Protein AF-A0A432YJM3-F1 (afdb_monomer_lite)

Sequence (78 aa):
MRKLLLLLIFGGVAFQYYNRDQQIDMTPNVNLNDWAVKLTQLSSNNKKDSEKLVCPNGHYVSVNYDLSEATCRQRTQL

Structure (mmCIF, N/CA/C/O backbone):
data_AF-A0A432YJM3-F1
#
_entry.id   AF-A0A432YJM3-F1
#
loop_
_atom_site.group_PDB
_atom_site.id
_atom_site.type_symbol
_atom_site.label_atom_id
_atom_site.label_alt_id
_atom_site.label_comp_id
_atom_site.label_asym_id
_atom_site.label_entity_id
_atom_site.label_seq_id
_atom_site.pdbx_PDB_ins_code
_atom_site.Cartn_x
_atom_site.Cartn_y
_atom_site.Cartn_z
_atom_site.occupancy
_atom_site.B_iso_or_equiv
_atom_site.auth_seq_id
_atom_site.auth_comp_id
_atom_site.auth_asym_id
_atom_site.auth_atom_id
_atom_site.pdbx_PDB_model_num
ATOM 1 N N . MET A 1 1 ? -43.153 -27.260 41.175 1.00 60.50 1 MET A N 1
ATOM 2 C CA . MET A 1 1 ? -41.677 -27.152 41.256 1.00 60.50 1 MET A CA 1
ATOM 3 C C . MET A 1 1 ? -40.953 -27.398 39.925 1.00 60.50 1 MET A C 1
ATOM 5 O O . MET A 1 1 ? -40.198 -26.533 39.514 1.00 60.50 1 MET A O 1
ATOM 9 N N . ARG A 1 2 ? -41.199 -28.499 39.193 1.00 66.75 2 ARG A N 1
ATOM 10 C CA . ARG A 1 2 ? -40.454 -28.842 37.952 1.00 66.75 2 ARG A CA 1
ATOM 11 C C . ARG A 1 2 ? -40.560 -27.821 36.799 1.00 66.75 2 ARG A C 1
ATOM 13 O O . ARG A 1 2 ? -39.613 -27.653 36.045 1.00 66.75 2 ARG A O 1
ATOM 20 N N . LYS A 1 3 ? -41.690 -27.111 36.688 1.00 66.12 3 LYS A N 1
ATOM 21 C CA . LYS A 1 3 ? -41.931 -26.097 35.639 1.00 66.12 3 LYS A CA 1
ATOM 22 C C . LYS A 1 3 ? -41.083 -24.826 35.807 1.00 66.12 3 LYS A C 1
ATOM 24 O O . LYS A 1 3 ? -40.719 -24.213 34.814 1.00 66.12 3 LYS A O 1
ATOM 29 N N . LEU A 1 4 ? -40.736 -24.465 37.046 1.00 72.06 4 LEU A N 1
ATOM 30 C CA . LEU A 1 4 ? -39.941 -23.267 37.339 1.00 72.06 4 LEU A CA 1
ATOM 31 C C . LEU A 1 4 ? -38.478 -23.443 36.899 1.00 72.06 4 LEU A C 1
ATOM 33 O O . LEU A 1 4 ? -37.852 -22.518 36.397 1.00 72.06 4 LEU A O 1
ATOM 37 N N . LEU A 1 5 ? -37.963 -24.666 37.040 1.00 70.94 5 LEU A N 1
ATOM 38 C CA . LEU A 1 5 ? -36.578 -25.012 36.730 1.00 70.94 5 LEU A CA 1
ATOM 39 C C . LEU A 1 5 ? -36.304 -24.955 35.217 1.00 70.94 5 LEU A C 1
ATOM 41 O O . LEU A 1 5 ? -35.250 -2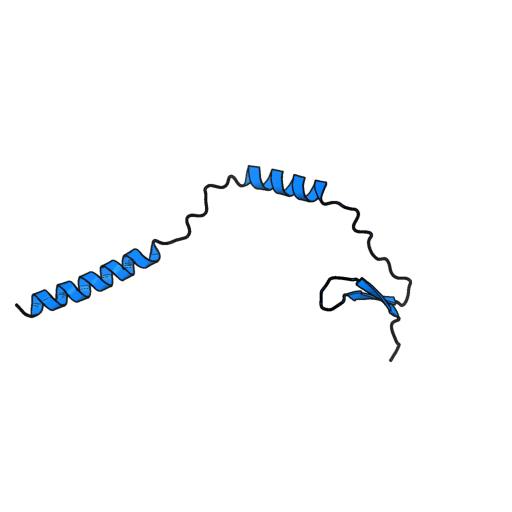4.492 34.797 1.00 70.94 5 LEU A O 1
ATOM 45 N N . LEU A 1 6 ? -37.288 -25.335 34.394 1.00 73.38 6 LEU A N 1
ATOM 46 C CA . LEU A 1 6 ? -37.185 -25.234 32.935 1.00 73.38 6 LEU A CA 1
ATOM 47 C C . LEU A 1 6 ? -37.148 -23.775 32.457 1.00 73.38 6 LEU A C 1
ATOM 49 O O . LEU A 1 6 ? -36.348 -23.447 31.588 1.00 73.38 6 LEU A O 1
ATOM 53 N N . LEU A 1 7 ? -37.949 -22.886 33.052 1.00 74.94 7 LEU A N 1
ATOM 54 C CA . LEU A 1 7 ? -37.965 -21.466 32.675 1.00 74.94 7 LEU A CA 1
ATOM 55 C C . LEU A 1 7 ? -36.625 -20.768 32.946 1.00 74.94 7 LEU A C 1
ATOM 57 O O . LEU A 1 7 ? -36.201 -19.940 32.144 1.00 74.94 7 LEU A O 1
ATOM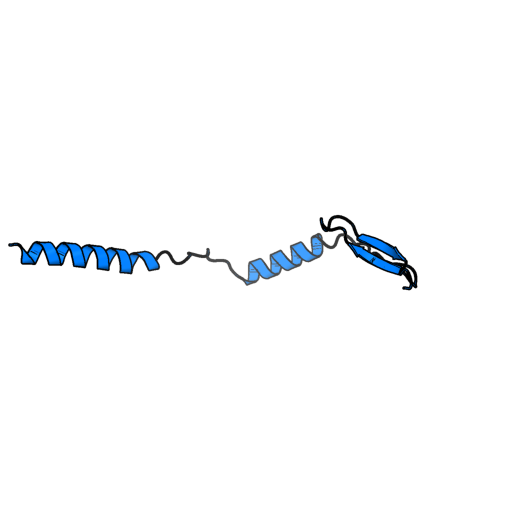 61 N N . LEU A 1 8 ? -35.928 -21.137 34.025 1.00 75.38 8 LEU A N 1
ATOM 62 C CA . LEU A 1 8 ? -34.608 -20.581 34.342 1.00 75.38 8 LEU A CA 1
ATOM 63 C C . LEU A 1 8 ? -33.529 -21.021 33.344 1.00 75.38 8 LEU A C 1
ATOM 65 O O . LEU A 1 8 ? -32.688 -20.210 32.963 1.00 75.38 8 LEU A O 1
ATOM 69 N N . ILE A 1 9 ? -33.577 -22.272 32.875 1.00 75.44 9 ILE A N 1
ATOM 70 C CA . ILE A 1 9 ? -32.626 -22.779 31.874 1.00 75.44 9 ILE A CA 1
ATOM 71 C C . ILE A 1 9 ? -32.837 -22.061 30.536 1.00 75.44 9 ILE A C 1
ATOM 73 O O . ILE A 1 9 ? -31.885 -21.533 29.965 1.00 75.44 9 ILE A O 1
ATOM 77 N N . PHE A 1 10 ? -34.082 -21.983 30.056 1.00 73.31 10 PHE A N 1
ATOM 78 C CA . PHE A 1 10 ? -34.383 -21.303 28.792 1.00 73.31 10 PHE A CA 1
ATOM 79 C C . PHE A 1 10 ? -34.101 -19.794 28.857 1.00 73.31 10 PHE A C 1
ATOM 81 O O . PHE A 1 10 ? -33.549 -19.237 27.909 1.00 73.31 10 PHE A O 1
ATOM 88 N N . GLY A 1 11 ? -34.405 -19.142 29.984 1.00 72.38 11 GLY A N 1
ATOM 89 C CA . GLY A 1 11 ? -34.092 -17.728 30.195 1.00 72.38 11 GLY A CA 1
ATOM 90 C C . GLY A 1 11 ? -32.587 -17.441 30.211 1.00 72.38 11 GLY A C 1
ATOM 91 O O . GLY A 1 11 ? -32.142 -16.477 29.590 1.00 72.38 11 GLY A O 1
ATOM 92 N N . GLY A 1 12 ? -31.790 -18.301 30.854 1.00 74.50 12 GLY A N 1
ATOM 93 C CA . GLY A 1 12 ? -30.333 -18.152 30.902 1.00 74.50 12 GLY A CA 1
ATOM 94 C C . GLY A 1 12 ? -29.672 -18.253 29.524 1.00 74.50 12 GLY A C 1
ATOM 95 O O . GLY A 1 12 ? -28.829 -17.424 29.184 1.00 74.50 12 GLY A O 1
ATOM 96 N N . VAL A 1 13 ? -30.096 -19.217 28.700 1.00 75.94 13 VAL A N 1
ATOM 97 C CA . VAL A 1 13 ? -29.550 -19.405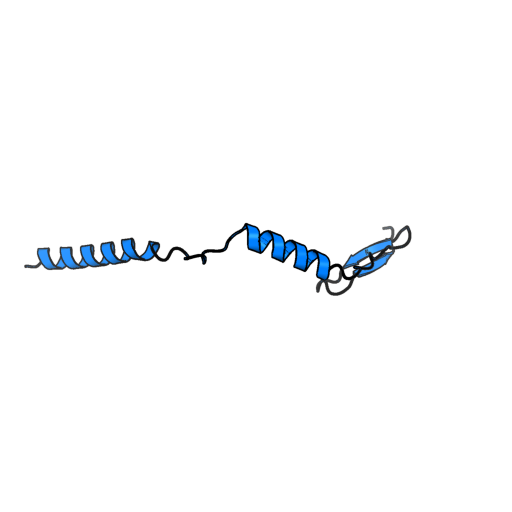 27.344 1.00 75.94 13 VAL A CA 1
ATOM 98 C C . VAL A 1 13 ? -29.947 -18.251 26.415 1.00 75.94 13 VAL A C 1
ATOM 100 O O . VAL A 1 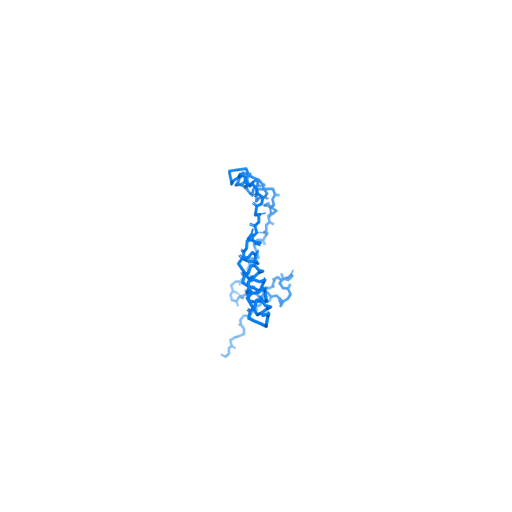13 ? -29.107 -17.759 25.663 1.00 75.94 13 VAL A O 1
ATOM 103 N N . ALA A 1 14 ? -31.188 -17.760 26.500 1.00 71.69 14 ALA A N 1
ATOM 104 C CA . ALA A 1 14 ? -31.639 -16.611 25.712 1.00 71.69 14 ALA A CA 1
ATOM 105 C C . ALA A 1 14 ? -30.888 -15.318 26.082 1.00 71.69 14 ALA A C 1
ATOM 107 O O . ALA A 1 14 ? -30.506 -14.551 25.199 1.00 71.69 14 ALA A O 1
ATOM 108 N N . PHE A 1 15 ? -30.616 -15.103 27.374 1.00 72.06 15 PHE A N 1
ATOM 109 C CA . PHE A 1 15 ? -29.856 -13.944 27.844 1.00 72.06 15 PHE A CA 1
ATOM 110 C C . PHE A 1 15 ? -28.397 -13.970 27.366 1.00 72.06 15 PHE A C 1
ATOM 112 O O . PHE A 1 15 ? -27.861 -12.940 26.959 1.00 72.06 15 PHE A O 1
ATOM 119 N N . GLN A 1 16 ? -27.757 -15.143 27.376 1.00 68.38 16 GLN A N 1
ATOM 120 C CA . GLN A 1 16 ? -26.397 -15.301 26.854 1.00 68.38 16 GLN A CA 1
ATOM 121 C C . GLN A 1 16 ? -26.337 -15.121 25.335 1.00 68.38 16 GLN A C 1
ATOM 123 O O . GLN A 1 16 ? -25.415 -14.475 24.850 1.00 68.38 16 GLN A O 1
ATOM 128 N N . TYR A 1 17 ? -27.313 -15.650 24.591 1.00 70.69 17 TYR A N 1
ATOM 129 C CA . TYR A 1 17 ? -27.387 -15.480 23.138 1.00 70.69 17 TYR A CA 1
ATOM 130 C C . TYR A 1 17 ? -27.548 -14.005 22.751 1.00 70.69 17 TYR A C 1
ATOM 132 O O . TYR A 1 17 ? -26.778 -13.502 21.942 1.00 70.69 17 TYR A O 1
ATOM 140 N N . TYR A 1 18 ? -28.466 -13.284 23.403 1.00 68.38 18 TYR A N 1
ATOM 141 C CA . TYR A 1 18 ? -28.706 -11.865 23.127 1.00 68.38 18 TYR A CA 1
ATOM 142 C C . TYR A 1 18 ? -27.488 -10.972 23.421 1.00 68.38 18 TYR A C 1
ATOM 144 O O . TYR A 1 18 ? -27.205 -10.039 22.676 1.00 68.38 18 TYR A O 1
ATOM 152 N N . ASN A 1 19 ? -26.735 -11.258 24.489 1.00 64.06 19 ASN A N 1
ATOM 153 C CA . ASN A 1 19 ? -25.551 -10.468 24.849 1.00 64.06 19 ASN A CA 1
ATOM 154 C C . ASN A 1 19 ? -24.275 -10.872 24.092 1.00 64.06 19 ASN A C 1
ATOM 156 O O . ASN A 1 19 ? -23.272 -10.167 24.184 1.00 64.06 19 ASN A O 1
ATOM 160 N N . ARG A 1 20 ? -24.281 -11.985 23.346 1.00 60.00 20 ARG A N 1
ATOM 161 C CA . ARG A 1 20 ? -23.104 -12.452 22.598 1.00 60.00 20 ARG A CA 1
ATOM 162 C C . ARG A 1 20 ? -22.827 -11.609 21.352 1.00 60.00 20 ARG A C 1
ATOM 164 O O . ARG A 1 20 ? -21.665 -11.421 21.012 1.00 60.00 20 ARG A O 1
ATOM 171 N N . ASP A 1 21 ? -23.866 -11.058 20.727 1.00 56.31 21 ASP A N 1
ATOM 172 C CA . ASP A 1 21 ? -23.738 -10.201 19.540 1.00 56.31 21 ASP A CA 1
ATOM 173 C C . ASP A 1 21 ? -23.328 -8.753 19.859 1.00 56.31 21 ASP A C 1
ATOM 175 O O . ASP A 1 21 ? -22.978 -8.008 18.951 1.00 56.31 21 ASP A O 1
ATOM 179 N N . GLN A 1 22 ? -23.317 -8.326 21.130 1.00 56.03 22 GLN A N 1
ATOM 180 C CA . GLN A 1 22 ? -22.891 -6.966 21.501 1.00 56.03 22 GLN A CA 1
ATOM 181 C C . GLN A 1 22 ? -21.369 -6.784 21.587 1.00 56.03 22 GLN A C 1
ATOM 183 O O . GLN A 1 22 ? -20.900 -5.675 21.834 1.00 56.03 22 GLN A O 1
ATOM 188 N N . GLN A 1 23 ? -20.581 -7.827 21.317 1.00 53.88 23 GLN A N 1
ATOM 189 C CA . GLN A 1 23 ? -19.129 -7.718 21.161 1.00 53.88 23 GLN A CA 1
ATOM 190 C C . GLN A 1 23 ? -18.749 -7.217 19.750 1.00 53.88 23 GLN A C 1
ATOM 192 O O . GLN A 1 23 ? -17.825 -7.727 19.123 1.00 53.88 23 GLN A O 1
ATOM 197 N N . ILE A 1 24 ? -19.497 -6.235 19.237 1.00 56.53 24 ILE A N 1
ATOM 198 C CA . ILE A 1 24 ? -19.241 -5.572 17.957 1.00 56.53 24 ILE A CA 1
ATOM 199 C C . ILE A 1 24 ? -18.003 -4.702 18.152 1.00 56.53 24 ILE A C 1
ATOM 201 O O . ILE A 1 24 ? -17.979 -3.858 19.049 1.00 56.53 24 ILE A O 1
ATOM 205 N N . ASP A 1 25 ? -16.980 -4.961 17.341 1.00 55.50 25 ASP A N 1
ATOM 206 C CA . ASP A 1 25 ? -15.677 -4.306 17.352 1.00 55.50 25 ASP A CA 1
ATOM 207 C C . ASP A 1 25 ? -15.787 -2.811 17.657 1.00 55.50 25 ASP A C 1
ATOM 209 O O . ASP A 1 25 ? -16.219 -2.008 16.826 1.00 55.50 25 ASP A O 1
ATOM 213 N N . MET A 1 26 ? -15.363 -2.424 18.863 1.00 53.50 26 MET A N 1
ATOM 214 C CA . MET A 1 26 ? -15.088 -1.031 19.179 1.00 53.50 26 MET A CA 1
ATOM 215 C C . MET A 1 26 ? -13.875 -0.616 18.350 1.00 53.50 26 MET A C 1
ATOM 217 O O . MET A 1 26 ? -12.738 -0.652 18.821 1.00 53.50 26 MET A O 1
ATOM 221 N N . THR A 1 27 ? -14.096 -0.246 17.090 1.00 58.50 27 THR A N 1
ATOM 222 C CA . THR A 1 27 ? -13.062 0.432 16.320 1.00 58.50 27 THR A CA 1
ATOM 223 C C . THR A 1 27 ? -12.758 1.732 17.060 1.00 58.50 27 THR A C 1
ATOM 225 O O . THR A 1 27 ? -13.693 2.493 17.338 1.00 58.50 27 THR A O 1
ATOM 228 N N . PRO A 1 28 ? -11.494 1.982 17.439 1.00 62.34 28 PRO A N 1
ATOM 229 C CA . PRO A 1 28 ? -11.140 3.170 18.198 1.00 62.34 28 PRO A CA 1
ATOM 230 C C . PRO A 1 28 ? -11.604 4.418 17.446 1.00 62.34 28 PRO A C 1
ATOM 232 O O . PRO A 1 28 ? -11.622 4.429 16.217 1.00 62.34 28 PRO A O 1
ATOM 235 N N . ASN A 1 29 ? -11.985 5.465 18.183 1.00 65.25 29 ASN A N 1
ATOM 236 C CA . ASN A 1 29 ? -12.363 6.754 17.610 1.00 65.25 29 ASN A CA 1
ATOM 237 C C . ASN A 1 29 ? -11.169 7.334 16.834 1.00 65.25 29 ASN A C 1
ATOM 239 O O . ASN A 1 29 ? -10.291 7.981 17.405 1.00 65.25 29 ASN A O 1
ATOM 243 N N . VAL A 1 30 ? -11.110 7.037 15.539 1.00 65.50 30 VAL A N 1
ATOM 244 C CA . VAL A 1 30 ? -10.083 7.520 14.626 1.00 65.50 30 VAL A CA 1
ATOM 245 C C . VAL A 1 30 ? -10.672 8.642 13.787 1.00 65.50 30 VAL A C 1
ATOM 247 O O . VAL A 1 30 ? -11.666 8.470 13.087 1.00 65.50 30 VAL A O 1
ATOM 250 N N . ASN A 1 31 ? -10.055 9.820 13.853 1.00 68.94 31 ASN A N 1
ATOM 251 C CA . ASN A 1 31 ? -10.444 10.941 13.011 1.00 68.94 31 ASN A CA 1
ATOM 252 C C . ASN A 1 31 ? -9.930 10.695 11.584 1.00 68.94 31 ASN A C 1
ATOM 254 O O . ASN A 1 31 ? -8.722 10.749 11.344 1.00 68.94 31 ASN A O 1
ATOM 258 N N . LEU A 1 32 ? -10.837 10.419 10.640 1.00 69.31 32 LEU A N 1
ATOM 259 C CA . LEU A 1 32 ? -10.496 10.100 9.246 1.00 69.31 32 LEU A CA 1
ATOM 260 C C . LEU A 1 32 ? -9.610 11.172 8.590 1.00 69.31 32 LEU A C 1
ATOM 262 O O . LEU A 1 32 ? -8.760 10.839 7.765 1.00 69.31 32 LEU A O 1
ATOM 266 N N . ASN A 1 33 ? -9.765 12.439 8.979 1.00 72.75 33 ASN A N 1
ATOM 267 C CA . ASN A 1 33 ? -8.992 13.540 8.406 1.00 72.75 33 ASN A CA 1
ATOM 268 C C . ASN A 1 33 ? -7.511 13.465 8.801 1.00 72.75 33 ASN A C 1
ATOM 270 O O . ASN A 1 33 ? -6.638 13.730 7.978 1.00 72.75 33 ASN A O 1
ATOM 274 N N . ASP A 1 34 ? -7.225 13.048 10.034 1.00 75.19 34 ASP A N 1
ATOM 275 C CA . ASP A 1 34 ? -5.856 12.919 10.540 1.00 75.19 34 ASP A CA 1
ATOM 276 C C . ASP A 1 34 ? -5.131 11.743 9.861 1.00 75.19 34 ASP A C 1
ATOM 278 O O . ASP A 1 34 ? -3.967 11.832 9.463 1.00 75.19 34 ASP A O 1
ATOM 282 N N . TRP A 1 35 ? -5.867 10.657 9.599 1.00 70.75 35 TRP A N 1
ATOM 283 C CA . TRP A 1 35 ? -5.363 9.513 8.839 1.00 70.75 35 TRP A CA 1
ATOM 284 C C . TRP A 1 35 ? -5.131 9.835 7.362 1.00 70.75 35 TRP A C 1
ATOM 286 O O . TRP A 1 35 ? -4.120 9.407 6.809 1.00 70.75 35 TRP A O 1
ATOM 296 N N . ALA A 1 36 ? -6.000 10.621 6.725 1.00 73.06 36 ALA A N 1
ATOM 297 C CA . ALA A 1 36 ? -5.819 11.029 5.332 1.00 73.06 36 ALA A CA 1
ATOM 298 C C . ALA A 1 36 ? -4.537 11.860 5.134 1.00 73.06 36 ALA A C 1
ATOM 300 O O . ALA A 1 36 ? -3.758 11.605 4.208 1.00 73.06 36 ALA A O 1
ATOM 301 N N . VAL A 1 37 ? -4.265 12.806 6.040 1.00 74.19 37 VAL A N 1
ATOM 302 C CA . VAL A 1 37 ? -3.026 13.601 6.024 1.00 74.19 37 VAL A CA 1
ATOM 303 C C . VAL A 1 37 ? -1.807 12.705 6.255 1.00 74.19 37 VAL A C 1
ATOM 305 O O . VAL A 1 37 ? -0.840 12.768 5.491 1.00 74.19 37 VAL A O 1
ATOM 308 N N . LYS A 1 38 ? -1.869 11.806 7.244 1.00 77.69 38 LYS A N 1
ATOM 309 C CA . LYS A 1 38 ? -0.770 10.888 7.573 1.00 77.69 38 LYS A CA 1
ATOM 310 C C . LYS A 1 38 ? -0.449 9.915 6.436 1.00 77.69 38 LYS A C 1
ATOM 312 O O . LYS A 1 38 ? 0.722 9.686 6.143 1.00 77.69 38 LYS A O 1
ATOM 317 N N . LEU A 1 39 ? -1.464 9.378 5.757 1.00 74.12 39 LEU A N 1
ATOM 318 C CA . LEU A 1 39 ? -1.292 8.493 4.600 1.00 74.12 39 LEU A CA 1
ATOM 319 C C . LEU A 1 39 ? -0.671 9.227 3.407 1.00 74.12 39 LEU A C 1
ATOM 321 O O . LEU A 1 39 ? 0.209 8.682 2.744 1.00 74.12 39 LEU A O 1
ATOM 325 N N . THR A 1 40 ? -1.063 10.481 3.175 1.00 72.62 40 THR A N 1
ATOM 326 C CA . THR A 1 40 ? -0.486 11.312 2.107 1.00 72.62 40 THR A CA 1
ATOM 327 C C . THR A 1 40 ? 0.993 11.603 2.376 1.00 72.62 40 THR A C 1
ATOM 329 O O . THR A 1 40 ? 1.831 11.471 1.484 1.00 72.62 40 THR A O 1
ATOM 332 N N . GLN A 1 41 ? 1.347 11.918 3.626 1.00 71.00 41 GLN A N 1
ATOM 333 C CA . GLN A 1 41 ? 2.738 12.122 4.041 1.00 71.00 41 GLN A CA 1
ATOM 334 C C . GLN A 1 41 ? 3.568 10.836 3.942 1.00 71.00 41 GLN A C 1
ATOM 336 O O . GLN A 1 41 ? 4.690 10.870 3.441 1.00 71.00 41 GLN A O 1
ATOM 341 N N . LEU A 1 42 ? 3.017 9.690 4.355 1.00 72.38 42 LEU A N 1
ATOM 342 C CA . LEU A 1 42 ? 3.663 8.384 4.195 1.00 72.38 42 LEU A CA 1
ATOM 343 C C . LEU A 1 42 ? 3.895 8.054 2.717 1.00 72.38 42 LEU A C 1
ATOM 345 O O . LEU A 1 42 ? 4.994 7.643 2.361 1.00 72.38 42 LEU A O 1
ATOM 349 N N . SER A 1 43 ? 2.913 8.289 1.845 1.00 64.06 43 SER A N 1
ATOM 350 C CA . SER A 1 43 ? 3.063 8.063 0.404 1.00 64.06 43 SER A CA 1
ATOM 351 C C . SER A 1 43 ? 4.097 8.997 -0.229 1.00 64.06 43 SER A C 1
ATOM 353 O O . SER A 1 43 ? 4.825 8.570 -1.122 1.00 64.06 43 SER A O 1
ATOM 355 N N . SER A 1 44 ? 4.181 10.253 0.219 1.00 63.91 44 SER A N 1
ATOM 356 C CA . SER A 1 44 ? 5.169 11.210 -0.288 1.00 63.91 44 SER A CA 1
ATOM 357 C C . SER A 1 44 ? 6.588 10.870 0.175 1.00 63.91 44 SER A C 1
ATOM 359 O O . SER A 1 44 ? 7.525 10.975 -0.609 1.00 63.91 44 SER A O 1
ATOM 361 N N . ASN A 1 45 ? 6.752 10.422 1.423 1.00 60.16 45 ASN A N 1
ATOM 362 C CA . ASN A 1 45 ? 8.054 10.045 1.983 1.00 60.16 45 ASN A CA 1
ATOM 363 C C . ASN A 1 45 ? 8.543 8.675 1.489 1.00 60.16 45 ASN A C 1
ATOM 365 O O . ASN A 1 45 ? 9.743 8.416 1.488 1.00 60.16 45 ASN A O 1
ATOM 369 N N . ASN A 1 46 ? 7.627 7.803 1.058 1.00 57.00 46 ASN A N 1
ATOM 370 C CA . ASN A 1 46 ? 7.947 6.483 0.511 1.00 57.00 46 ASN A CA 1
ATOM 371 C C . ASN A 1 46 ? 8.000 6.465 -1.023 1.00 57.00 46 ASN A C 1
ATOM 373 O O . ASN A 1 46 ? 8.154 5.402 -1.622 1.00 57.00 46 ASN A O 1
ATOM 377 N N . LYS A 1 47 ? 7.945 7.640 -1.665 1.00 54.44 47 LYS A N 1
ATOM 378 C CA . LYS A 1 47 ? 8.338 7.823 -3.064 1.00 54.44 47 LYS A CA 1
ATOM 379 C C . LYS A 1 47 ? 9.866 7.729 -3.179 1.00 54.44 47 LYS A C 1
ATOM 381 O O . LYS A 1 47 ? 10.531 8.649 -3.640 1.00 54.44 47 LYS A O 1
ATOM 386 N N . LYS A 1 48 ? 10.434 6.608 -2.727 1.00 56.50 48 LYS A N 1
ATOM 387 C CA . LYS A 1 48 ? 11.686 6.120 -3.294 1.00 56.50 48 LYS A CA 1
ATOM 388 C C . LYS A 1 48 ? 11.381 5.894 -4.760 1.00 56.50 48 LYS A C 1
ATOM 390 O O . LYS A 1 48 ? 10.379 5.246 -5.061 1.00 56.50 48 LYS A O 1
ATOM 395 N N . ASP A 1 49 ? 12.181 6.490 -5.631 1.00 57.53 49 ASP A N 1
ATOM 396 C CA . ASP A 1 49 ? 12.139 6.268 -7.067 1.00 57.53 49 ASP A CA 1
ATOM 397 C C . ASP A 1 49 ? 12.083 4.763 -7.326 1.00 57.53 49 ASP A C 1
ATOM 399 O O . ASP A 1 49 ? 13.090 4.060 -7.278 1.00 57.53 49 ASP A O 1
ATOM 403 N N . SER A 1 50 ? 10.870 4.243 -7.513 1.00 59.44 50 SER A N 1
ATOM 404 C CA . SER A 1 50 ? 10.674 2.898 -8.011 1.00 59.44 50 SER A CA 1
ATOM 405 C C . SER A 1 50 ? 11.094 3.014 -9.459 1.00 59.44 50 SER A C 1
ATOM 407 O O . SER A 1 50 ? 10.321 3.469 -10.304 1.00 59.44 50 SER A O 1
ATOM 409 N N . GLU A 1 51 ? 12.381 2.768 -9.691 1.00 65.19 51 GLU A N 1
ATOM 410 C CA . GLU A 1 51 ? 12.983 2.739 -11.007 1.00 65.19 51 GLU A CA 1
ATOM 411 C C . GLU A 1 51 ? 12.133 1.783 -11.835 1.00 65.19 51 GLU A C 1
ATOM 413 O O . GLU A 1 51 ? 12.108 0.569 -11.624 1.00 65.19 51 GLU A O 1
ATOM 418 N N . LYS A 1 52 ? 11.292 2.370 -12.687 1.00 70.19 52 LYS A N 1
ATOM 419 C CA . LYS A 1 52 ? 10.343 1.612 -13.478 1.00 70.19 52 LYS A CA 1
ATOM 420 C C . LYS A 1 52 ? 11.179 0.737 -14.396 1.00 70.19 52 LYS A C 1
ATOM 422 O O . LYS A 1 52 ? 11.853 1.258 -15.279 1.00 70.19 52 LYS A O 1
ATOM 427 N N . LEU A 1 53 ? 11.120 -0.576 -14.205 1.00 72.69 53 LEU A N 1
ATOM 428 C CA . LEU A 1 53 ? 11.806 -1.509 -15.086 1.00 72.69 53 LEU A CA 1
ATOM 429 C C . LEU A 1 53 ? 11.218 -1.376 -16.502 1.00 72.69 53 LEU A C 1
ATOM 431 O O . LEU A 1 53 ? 10.072 -1.759 -16.750 1.00 72.69 53 LEU A O 1
ATOM 435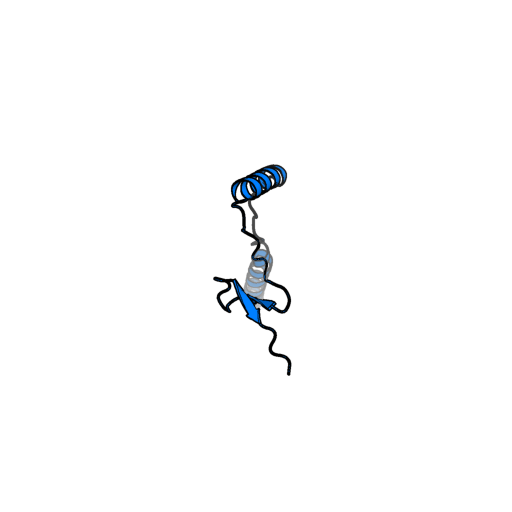 N N . VAL A 1 54 ? 11.988 -0.793 -17.425 1.00 81.38 54 VAL A N 1
ATOM 436 C CA . VAL A 1 54 ? 11.622 -0.648 -18.841 1.00 81.38 54 VAL A CA 1
ATOM 437 C C . VAL A 1 54 ? 12.389 -1.686 -19.648 1.00 81.38 54 VAL A C 1
ATOM 439 O O . VAL A 1 54 ? 13.605 -1.599 -19.796 1.00 81.38 54 VAL A O 1
ATOM 442 N N . CYS A 1 55 ? 11.671 -2.672 -20.182 1.00 84.50 55 CYS A N 1
ATOM 443 C CA . CYS A 1 55 ? 12.268 -3.698 -21.029 1.00 84.50 55 CYS A CA 1
ATOM 444 C C . CYS A 1 55 ? 12.412 -3.226 -22.485 1.00 84.50 55 CYS A C 1
ATOM 446 O O . CYS A 1 55 ? 11.554 -2.488 -22.978 1.00 84.50 55 CYS A O 1
ATOM 448 N N . PRO A 1 56 ? 13.456 -3.679 -23.202 1.00 82.81 56 PRO A N 1
ATOM 449 C CA . PRO A 1 56 ? 13.605 -3.421 -24.630 1.00 82.81 56 PRO A CA 1
ATOM 450 C C . PRO A 1 56 ? 12.497 -4.104 -25.448 1.00 82.81 56 PRO A C 1
ATOM 452 O O . PRO A 1 56 ? 11.872 -5.074 -25.011 1.00 82.81 56 PRO A O 1
ATOM 455 N N . ASN A 1 57 ? 12.263 -3.613 -26.667 1.00 79.56 57 ASN A N 1
ATOM 456 C CA . ASN A 1 57 ? 11.222 -4.135 -27.558 1.00 79.56 57 ASN A CA 1
ATOM 457 C C . ASN A 1 57 ? 11.359 -5.656 -27.778 1.00 79.56 57 ASN A C 1
ATOM 459 O O . ASN A 1 57 ? 12.462 -6.191 -27.883 1.00 79.56 57 ASN A O 1
ATOM 463 N N . GLY A 1 58 ? 10.225 -6.364 -27.830 1.00 79.06 58 GLY A N 1
ATOM 464 C CA . GLY A 1 58 ? 10.188 -7.828 -27.978 1.00 79.06 58 GLY A CA 1
ATOM 465 C C . GLY A 1 58 ? 10.383 -8.622 -26.676 1.00 79.06 58 GLY A C 1
ATOM 466 O O . GLY A 1 58 ? 10.330 -9.853 -26.704 1.00 79.06 58 GLY A O 1
ATOM 467 N N . HIS A 1 59 ? 10.556 -7.936 -25.542 1.00 85.00 59 HIS A N 1
ATOM 468 C CA . HIS A 1 59 ? 10.621 -8.538 -24.212 1.00 85.00 59 HIS A CA 1
ATOM 469 C C . HIS A 1 59 ? 9.378 -8.182 -23.392 1.00 85.00 59 HIS A C 1
ATOM 471 O O . HIS A 1 59 ? 8.781 -7.122 -23.574 1.00 85.00 59 HIS A O 1
ATOM 477 N N . TYR A 1 60 ? 8.988 -9.067 -22.479 1.00 83.12 60 TYR A N 1
ATOM 478 C CA . TYR A 1 60 ? 7.937 -8.818 -21.497 1.00 83.12 60 TYR A CA 1
ATOM 479 C C . TYR A 1 60 ? 8.524 -8.811 -20.086 1.00 83.12 60 TYR A C 1
ATOM 481 O O . TYR A 1 60 ? 9.539 -9.456 -19.814 1.00 83.12 60 TYR A O 1
ATOM 489 N N . VAL A 1 61 ? 7.882 -8.067 -19.187 1.00 86.94 61 VAL A N 1
ATOM 490 C CA . VAL A 1 61 ? 8.238 -8.073 -17.767 1.00 86.94 61 VAL A CA 1
ATOM 491 C C . VAL A 1 61 ? 7.712 -9.365 -17.153 1.00 86.94 61 VAL A C 1
ATOM 493 O O . VAL A 1 61 ? 6.514 -9.639 -17.205 1.00 86.94 61 VAL A O 1
ATOM 496 N N . SER A 1 62 ? 8.609 -10.154 -16.573 1.00 85.38 62 SER A N 1
ATOM 497 C CA . SER A 1 62 ? 8.268 -11.321 -15.767 1.00 85.38 62 SER A CA 1
ATOM 498 C C . SER A 1 62 ? 8.611 -11.043 -14.313 1.00 85.38 62 SER A C 1
ATOM 500 O O . SER A 1 62 ? 9.705 -10.568 -14.014 1.00 85.38 62 SER A O 1
ATOM 502 N N . VAL A 1 63 ? 7.670 -11.319 -13.418 1.00 86.25 63 VAL A N 1
ATOM 503 C CA . VAL A 1 63 ? 7.863 -11.179 -11.974 1.00 86.25 63 VAL A CA 1
ATOM 504 C C . VAL A 1 63 ? 8.031 -12.576 -11.393 1.00 86.25 63 VAL A C 1
ATOM 506 O O . VAL A 1 63 ? 7.325 -13.500 -11.804 1.00 86.25 63 VAL A O 1
ATOM 509 N N . ASN A 1 64 ? 8.987 -12.743 -10.481 1.00 83.88 64 ASN A N 1
ATOM 510 C CA . ASN A 1 64 ? 9.162 -14.012 -9.782 1.00 83.88 64 ASN A CA 1
ATOM 511 C C . ASN A 1 64 ? 7.934 -14.325 -8.900 1.00 83.88 64 ASN A C 1
ATOM 513 O O . ASN A 1 64 ? 7.216 -13.416 -8.485 1.00 83.88 64 ASN A O 1
ATOM 517 N N . TYR A 1 65 ? 7.708 -15.602 -8.581 1.00 81.62 65 TYR A N 1
ATOM 518 C CA . TYR A 1 65 ? 6.583 -16.039 -7.747 1.00 81.62 65 TYR A CA 1
ATOM 519 C C . TYR A 1 65 ? 6.574 -15.366 -6.367 1.00 81.62 65 TYR A C 1
ATOM 521 O O . TYR A 1 65 ? 5.512 -15.041 -5.848 1.00 81.62 65 TYR A O 1
ATOM 529 N N . ASP A 1 66 ? 7.753 -15.075 -5.818 1.00 86.75 66 ASP A N 1
ATOM 530 C CA . ASP A 1 66 ? 7.901 -14.431 -4.509 1.00 86.75 66 ASP A CA 1
ATOM 531 C C . ASP A 1 66 ? 7.774 -12.896 -4.564 1.00 86.75 66 ASP A C 1
ATOM 533 O O . ASP A 1 66 ? 8.121 -12.212 -3.602 1.00 86.75 66 ASP A O 1
ATOM 537 N N . LEU A 1 67 ? 7.366 -12.329 -5.712 1.00 79.75 67 LEU A N 1
ATOM 538 C CA . LEU A 1 67 ? 7.228 -10.885 -5.988 1.00 79.75 67 LEU A CA 1
ATOM 539 C C . LEU A 1 67 ? 8.477 -10.035 -5.674 1.00 79.75 67 LEU A C 1
ATOM 541 O O . LEU A 1 67 ? 8.423 -8.807 -5.677 1.00 79.75 67 LEU A O 1
ATOM 545 N N . SER A 1 68 ? 9.610 -10.685 -5.425 1.00 80.88 68 SER A N 1
ATOM 546 C CA . SER A 1 68 ? 10.823 -10.046 -4.918 1.00 80.88 68 SER A CA 1
ATOM 547 C C . SER A 1 68 ? 11.655 -9.400 -6.027 1.00 80.88 68 SER A C 1
ATOM 549 O O . SER A 1 68 ? 12.444 -8.501 -5.759 1.00 80.88 68 SER A O 1
ATOM 551 N N . GLU A 1 69 ? 11.472 -9.837 -7.277 1.00 79.31 69 GLU A N 1
ATOM 552 C CA . GLU A 1 69 ? 12.256 -9.371 -8.420 1.00 79.31 69 GLU A CA 1
ATOM 553 C C . GLU A 1 69 ? 11.437 -9.400 -9.717 1.00 79.31 69 GLU A C 1
ATOM 555 O O . GLU A 1 69 ? 10.637 -10.315 -9.955 1.00 79.31 69 GLU A O 1
ATOM 560 N N . ALA A 1 70 ? 11.663 -8.398 -10.569 1.00 83.44 70 ALA A N 1
ATOM 561 C CA . ALA A 1 70 ? 11.127 -8.316 -11.920 1.00 83.44 70 ALA A CA 1
ATOM 562 C C . ALA A 1 70 ? 12.280 -8.338 -12.934 1.00 83.44 70 ALA A C 1
ATOM 564 O O . ALA A 1 70 ? 13.245 -7.593 -12.798 1.00 83.44 70 ALA A O 1
ATOM 565 N N . THR A 1 71 ? 12.172 -9.177 -13.965 1.00 85.44 71 THR A N 1
ATOM 566 C CA . THR A 1 71 ? 13.189 -9.333 -15.017 1.00 85.44 71 THR A CA 1
ATOM 567 C C . THR A 1 71 ? 12.562 -9.307 -16.407 1.00 85.44 71 THR A C 1
ATOM 569 O O . THR A 1 71 ? 11.408 -9.704 -16.600 1.00 85.44 71 THR A O 1
ATOM 572 N N . CYS A 1 72 ? 13.323 -8.846 -17.400 1.00 87.62 72 CYS A N 1
ATOM 573 C CA . CYS A 1 72 ? 12.897 -8.840 -18.797 1.00 87.62 72 CYS A CA 1
ATOM 574 C C . CYS A 1 72 ? 13.123 -10.215 -19.435 1.00 87.62 72 CYS A C 1
ATOM 576 O O . CYS A 1 72 ? 14.252 -10.702 -19.463 1.00 87.62 72 CYS A O 1
ATOM 578 N N . ARG A 1 73 ? 12.074 -10.823 -19.999 1.00 84.06 73 ARG A N 1
ATOM 579 C CA . ARG A 1 73 ? 12.169 -12.086 -20.748 1.00 84.06 73 ARG A CA 1
ATOM 580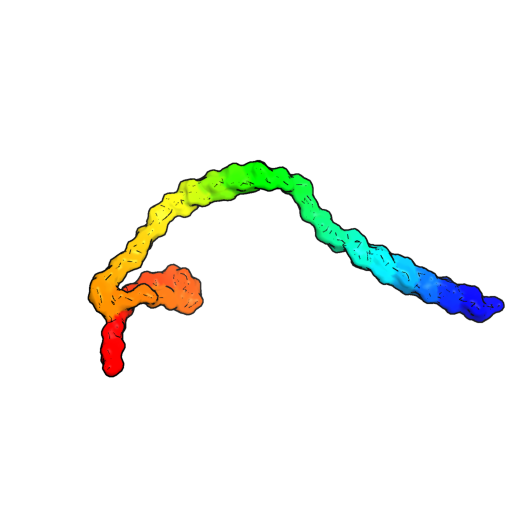 C C . ARG A 1 73 ? 11.821 -11.897 -22.212 1.00 84.06 73 ARG A C 1
ATOM 582 O O . ARG A 1 73 ? 10.864 -11.204 -22.548 1.00 84.06 73 ARG A O 1
ATOM 589 N N . GLN A 1 74 ? 12.600 -12.526 -23.084 1.00 85.81 74 GLN A N 1
ATOM 590 C CA . GLN A 1 74 ? 12.357 -12.503 -24.520 1.00 85.81 74 GLN A CA 1
ATOM 591 C C . GLN A 1 74 ? 11.109 -13.327 -24.839 1.00 85.81 74 GLN A C 1
ATOM 593 O O . GLN A 1 74 ? 10.945 -14.441 -24.339 1.00 85.81 74 GLN A O 1
ATOM 598 N N . ARG A 1 75 ? 10.217 -12.786 -25.673 1.00 73.31 75 ARG A N 1
ATOM 599 C CA . ARG A 1 75 ? 9.073 -13.545 -26.178 1.00 73.31 75 ARG A CA 1
ATOM 600 C C . ARG A 1 75 ? 9.600 -14.601 -27.154 1.00 73.31 75 ARG A C 1
ATOM 602 O O . ARG A 1 75 ? 9.915 -14.275 -28.296 1.00 73.31 75 ARG A O 1
ATOM 609 N N . THR A 1 76 ? 9.712 -15.851 -26.717 1.00 70.50 76 THR A N 1
ATOM 610 C CA . THR A 1 76 ? 9.887 -16.981 -27.632 1.00 70.50 76 THR A CA 1
ATOM 611 C C . THR A 1 76 ? 8.633 -17.074 -28.497 1.00 70.50 76 THR A C 1
ATOM 613 O O . THR A 1 76 ? 7.525 -17.243 -27.988 1.00 70.50 76 THR A O 1
ATOM 616 N N . GLN A 1 77 ? 8.792 -16.851 -29.801 1.00 60.69 77 GLN A N 1
ATOM 617 C CA . GLN A 1 77 ? 7.737 -17.110 -30.776 1.00 60.69 77 GLN A CA 1
ATOM 618 C C . GLN A 1 77 ? 7.516 -18.628 -30.806 1.00 60.69 77 GLN A C 1
ATOM 620 O O . GLN A 1 77 ? 8.486 -19.373 -30.945 1.00 60.69 77 GLN A O 1
ATOM 625 N N . LEU A 1 78 ? 6.274 -19.058 -30.569 1.00 50.94 78 LEU A N 1
ATOM 626 C CA . LEU A 1 78 ? 5.832 -20.435 -30.802 1.00 50.94 78 LEU A CA 1
ATOM 627 C C . LEU A 1 78 ? 5.683 -20.680 -32.303 1.00 50.94 78 LEU A C 1
ATOM 629 O O . LEU A 1 78 ? 5.205 -19.743 -32.986 1.00 50.94 78 LEU A O 1
#

Secondary structure (DSSP, 8-state):
-HHHHHHHHHHHHHHHHHHHTT---------HHHHHHHHHHHHHHT--------PPTTEEEEE-TTSS-EEEEE----

Radius of gyration: 29.87 Å; chains: 1; bounding box: 56×42×72 Å

Foldseek 3Di:
DVVVVVVVVVVVVVVCVVVVVVVPDPPDPDDVVVVVVVVVVVVVVPPPPPVPDDDDPQWDWDADPVNPDIDTDHPDDD

pLDDT: mean 71.17, std 9.8, range [50.94, 87.62]

Organism: NCBI:txid502366